Protein AF-A0A0C1C4Z9-F1 (afdb_monomer_lite)

Foldseek 3Di:
DPPVVVVVVVVVVVVLVVLAVVLVVLLVVLVVCVVVVVLVVSLVSLVVSLVTDDDLQSNLVSLLSNLVSCVSVVVLVVSLVSLVVRDDDPPHDLVSLLSSLLSNLVSLLSVLVVLVVPPDPDPVSVVSSVVSNVSSVVSNVVSPVVVPPPDDD

InterPro domains:
  IPR011990 Tetratricopeptide-like helical domain superfamily [G3DSA:1.25.40.10] (20-93)
  IPR011990 Tetratricopeptide-like helical domain superfamily [SSF48452] (23-87)

Organism: NCBI:txid83552

Structure (mmCIF, N/CA/C/O backbone):
data_AF-A0A0C1C4Z9-F1
#
_entry.id   AF-A0A0C1C4Z9-F1
#
loop_
_atom_site.group_PDB
_atom_site.id
_atom_site.type_symbol
_atom_site.label_atom_id
_atom_site.label_alt_id
_atom_site.label_comp_id
_atom_site.label_asym_id
_atom_site.label_entity_id
_atom_site.label_seq_id
_atom_site.pdbx_PDB_ins_code
_atom_site.Cartn_x
_atom_site.Cartn_y
_atom_site.Cartn_z
_atom_site.occupancy
_atom_site.B_iso_or_equiv
_atom_site.auth_seq_id
_atom_site.auth_comp_id
_atom_site.auth_asym_id
_atom_site.auth_atom_id
_atom_site.pdbx_PDB_model_num
ATOM 1 N N . MET A 1 1 ? 39.972 7.995 -29.086 1.00 53.62 1 MET A N 1
ATOM 2 C CA . MET A 1 1 ? 39.236 7.947 -27.797 1.00 53.62 1 MET A CA 1
ATOM 3 C C . MET A 1 1 ? 37.715 8.172 -27.893 1.00 53.62 1 MET A C 1
ATOM 5 O O . MET A 1 1 ? 37.064 8.063 -26.868 1.00 53.62 1 MET A O 1
ATOM 9 N N . LYS A 1 2 ? 37.100 8.422 -29.067 1.00 55.12 2 LYS A N 1
ATOM 10 C CA . LYS A 1 2 ? 35.637 8.654 -29.166 1.00 55.12 2 LYS A CA 1
ATOM 11 C C . LYS A 1 2 ? 34.775 7.398 -29.401 1.00 55.12 2 LYS A C 1
ATOM 13 O O . LYS A 1 2 ? 33.599 7.427 -29.069 1.00 55.12 2 LYS A O 1
ATOM 18 N N . LEU A 1 3 ? 35.332 6.290 -29.908 1.00 53.25 3 LEU A N 1
ATOM 19 C CA . LEU A 1 3 ? 34.542 5.073 -30.171 1.00 53.25 3 LEU A CA 1
ATOM 20 C C . LEU A 1 3 ? 34.111 4.322 -28.899 1.00 53.25 3 LEU A C 1
ATOM 22 O O . LEU A 1 3 ? 33.044 3.724 -28.892 1.00 53.25 3 LEU A O 1
ATOM 26 N N . TRP A 1 4 ? 34.895 4.363 -27.818 1.00 49.25 4 TRP A N 1
ATOM 27 C CA . TRP A 1 4 ? 34.603 3.563 -26.620 1.00 49.25 4 TRP A CA 1
ATOM 28 C C . TRP A 1 4 ? 33.411 4.127 -25.828 1.00 49.25 4 TRP A C 1
ATOM 30 O O . TRP A 1 4 ? 32.644 3.362 -25.257 1.00 49.25 4 TRP A O 1
ATOM 40 N N . MET A 1 5 ? 33.177 5.446 -25.878 1.00 53.16 5 MET A N 1
ATOM 41 C CA . MET A 1 5 ? 31.979 6.065 -25.285 1.00 53.16 5 MET A CA 1
ATOM 42 C C . MET A 1 5 ? 30.685 5.662 -26.003 1.00 53.16 5 MET A C 1
ATOM 44 O O . MET A 1 5 ? 29.668 5.473 -25.346 1.00 53.16 5 MET A O 1
ATOM 48 N N . VAL A 1 6 ? 30.707 5.498 -27.330 1.00 59.94 6 VAL A N 1
ATOM 49 C CA . VAL A 1 6 ? 29.498 5.155 -28.105 1.00 59.94 6 VAL A CA 1
ATOM 50 C C . VAL A 1 6 ? 29.030 3.728 -27.803 1.00 59.94 6 VAL A C 1
ATOM 52 O O . VAL A 1 6 ? 27.836 3.489 -27.644 1.00 59.94 6 VAL A O 1
ATOM 55 N N . TRP A 1 7 ? 29.966 2.789 -27.643 1.00 55.34 7 TRP A N 1
ATOM 56 C CA . TRP A 1 7 ? 29.647 1.405 -27.282 1.00 55.34 7 TRP A CA 1
ATOM 57 C C . TRP A 1 7 ? 29.110 1.274 -25.853 1.00 55.34 7 TRP A C 1
ATOM 59 O O . TRP A 1 7 ? 28.158 0.533 -25.625 1.00 55.34 7 TRP A O 1
ATOM 69 N N . VAL A 1 8 ? 29.650 2.043 -24.903 1.00 61.03 8 VAL A N 1
ATOM 70 C CA . VAL A 1 8 ? 29.166 2.044 -23.512 1.00 61.03 8 VAL A CA 1
ATOM 71 C C . VAL A 1 8 ? 27.734 2.582 -23.421 1.00 61.03 8 VAL A C 1
ATOM 73 O O . VAL A 1 8 ? 26.902 1.974 -22.752 1.00 61.03 8 VAL A O 1
ATOM 76 N N . ILE A 1 9 ? 27.411 3.658 -24.147 1.00 61.72 9 ILE A N 1
ATOM 77 C CA . ILE A 1 9 ? 26.053 4.230 -24.183 1.00 61.72 9 ILE A CA 1
ATOM 78 C C . ILE A 1 9 ? 25.049 3.247 -24.814 1.00 61.72 9 ILE A C 1
ATOM 80 O O . ILE A 1 9 ? 23.944 3.090 -24.298 1.00 61.72 9 ILE A O 1
ATOM 84 N N . SER A 1 10 ? 25.441 2.543 -25.882 1.00 62.38 10 SER A N 1
ATOM 85 C CA . SER A 1 10 ? 24.591 1.539 -26.543 1.00 62.38 10 SER A CA 1
ATOM 86 C C . SER A 1 10 ? 24.276 0.340 -25.633 1.00 62.38 10 SER A C 1
ATOM 88 O O . SER A 1 10 ? 23.117 -0.056 -25.493 1.00 62.38 10 SER A O 1
ATOM 90 N N . CYS A 1 11 ? 25.282 -0.197 -24.930 1.00 62.69 11 CYS A N 1
ATOM 91 C CA . CYS A 1 11 ? 25.091 -1.324 -24.009 1.00 62.69 11 CYS A CA 1
ATOM 92 C C . CYS A 1 11 ? 24.253 -0.955 -22.770 1.00 62.69 11 CYS A C 1
ATOM 94 O O . CYS A 1 11 ? 23.457 -1.771 -22.306 1.00 62.69 11 CYS A O 1
ATOM 96 N N . LEU A 1 12 ? 24.391 0.274 -22.256 1.00 62.50 12 LEU A N 1
ATOM 97 C CA . LEU A 1 12 ? 23.576 0.784 -21.144 1.00 62.50 12 LEU A CA 1
ATOM 98 C C . LEU A 1 12 ? 22.090 0.907 -21.515 1.00 62.50 12 LEU A C 1
ATOM 100 O O . LEU A 1 12 ? 21.234 0.581 -20.695 1.00 62.50 12 LEU A O 1
ATOM 104 N N . GLY A 1 13 ? 21.778 1.321 -22.748 1.00 68.38 13 GLY A N 1
ATOM 105 C CA . GLY A 1 13 ? 20.395 1.413 -23.229 1.00 68.38 13 GLY A CA 1
ATOM 106 C C . GLY A 1 13 ? 19.697 0.052 -23.328 1.00 68.38 13 GLY A C 1
ATOM 107 O O . GLY A 1 13 ? 18.553 -0.088 -22.900 1.00 68.38 13 GLY A O 1
ATOM 108 N N . LEU A 1 14 ? 20.399 -0.972 -23.827 1.00 69.75 14 LEU A N 1
ATOM 109 C CA . LEU A 1 14 ? 19.853 -2.331 -23.957 1.00 69.75 14 LEU A CA 1
ATOM 110 C C . LEU A 1 14 ? 19.593 -2.994 -22.597 1.00 69.75 14 LEU A C 1
ATOM 112 O O . LEU A 1 14 ? 18.557 -3.631 -22.413 1.00 69.75 14 LEU A O 1
ATOM 116 N N . ALA A 1 15 ? 20.504 -2.820 -21.634 1.00 70.00 15 ALA A N 1
ATOM 117 C CA . ALA A 1 15 ? 20.343 -3.375 -20.291 1.00 70.00 15 ALA A CA 1
ATOM 118 C C . ALA A 1 15 ? 19.170 -2.733 -19.530 1.00 70.00 15 ALA A C 1
ATOM 120 O O . ALA A 1 15 ? 18.428 -3.434 -18.843 1.00 70.00 15 ALA A O 1
ATOM 121 N N . LEU A 1 16 ? 18.975 -1.417 -19.683 1.00 70.50 16 LEU A N 1
ATOM 122 C CA . LEU A 1 16 ? 17.850 -0.711 -19.067 1.00 70.50 16 LEU A CA 1
ATOM 123 C C . LEU A 1 16 ? 16.512 -1.177 -19.656 1.00 70.50 16 LEU A C 1
ATOM 125 O O . LEU A 1 16 ? 15.593 -1.497 -18.909 1.00 70.50 16 LEU A O 1
ATOM 129 N N . CYS A 1 17 ? 16.440 -1.311 -20.982 1.00 72.06 17 CYS A N 1
ATOM 130 C CA . CYS A 1 17 ? 15.230 -1.759 -21.669 1.00 72.06 17 CYS A CA 1
ATOM 131 C C . CYS A 1 17 ? 14.844 -3.204 -21.289 1.00 72.06 17 CYS A C 1
ATOM 133 O O . CYS A 1 17 ? 13.677 -3.492 -21.029 1.00 72.06 17 CYS A O 1
ATOM 135 N N . ALA A 1 18 ? 15.819 -4.112 -21.161 1.00 71.06 18 ALA A N 1
ATOM 136 C CA . ALA A 1 18 ? 15.556 -5.474 -20.692 1.00 71.06 18 ALA A CA 1
ATOM 137 C C . ALA A 1 18 ? 15.009 -5.494 -19.251 1.00 71.06 18 ALA A C 1
ATOM 139 O O . ALA A 1 18 ? 14.038 -6.196 -18.964 1.00 71.06 18 ALA A O 1
ATOM 140 N N . ALA A 1 19 ? 15.580 -4.685 -18.357 1.00 72.00 19 ALA A N 1
ATOM 141 C CA . ALA A 1 19 ? 15.125 -4.623 -16.972 1.00 72.00 19 ALA A CA 1
ATOM 142 C C . ALA A 1 19 ? 13.727 -3.987 -16.823 1.00 72.00 19 ALA A C 1
ATOM 144 O O . ALA A 1 19 ? 12.943 -4.416 -15.974 1.00 72.00 19 ALA A O 1
ATOM 145 N N . GLU A 1 20 ? 13.375 -3.026 -17.685 1.00 76.31 20 GLU A N 1
ATOM 146 C CA . GLU A 1 20 ? 12.016 -2.473 -17.760 1.00 76.31 20 GLU A CA 1
ATOM 147 C C . GLU A 1 20 ? 10.992 -3.565 -18.074 1.00 76.31 20 GLU A C 1
ATOM 149 O O . GLU A 1 20 ? 10.035 -3.736 -17.313 1.00 76.31 20 GLU A O 1
ATOM 154 N N . THR A 1 21 ? 11.238 -4.367 -19.117 1.00 81.56 21 THR A N 1
ATOM 155 C CA . THR A 1 21 ? 10.320 -5.455 -19.501 1.00 81.56 21 THR A CA 1
ATOM 156 C C . THR A 1 21 ? 10.158 -6.498 -18.395 1.00 81.56 21 THR A C 1
ATOM 158 O O . THR A 1 21 ? 9.054 -6.992 -18.158 1.00 81.56 21 THR A O 1
ATOM 161 N N . GLU A 1 22 ? 11.228 -6.794 -17.650 1.00 86.94 22 GLU A N 1
ATOM 162 C CA . GLU A 1 22 ? 11.158 -7.699 -16.503 1.00 86.94 22 GLU A CA 1
ATOM 163 C C . GLU A 1 22 ? 10.262 -7.133 -15.390 1.00 86.94 22 GLU A C 1
ATOM 165 O O . GLU A 1 22 ? 9.430 -7.856 -14.828 1.00 86.94 22 GLU A O 1
ATOM 170 N N . SER A 1 23 ? 10.408 -5.842 -15.076 1.00 86.75 23 SER A N 1
ATOM 171 C CA . SER A 1 23 ? 9.610 -5.183 -14.039 1.00 86.75 23 SER A CA 1
ATOM 172 C C . SER A 1 23 ? 8.117 -5.140 -14.390 1.00 86.75 23 SER A C 1
ATOM 174 O O . SER A 1 23 ? 7.274 -5.372 -13.518 1.00 86.75 23 SER A O 1
ATOM 176 N N . GLU A 1 24 ? 7.780 -4.931 -15.664 1.00 88.69 24 GLU A N 1
ATOM 177 C CA . GLU A 1 24 ? 6.399 -4.893 -16.157 1.00 88.69 24 GLU A CA 1
ATOM 178 C C . GLU A 1 24 ? 5.734 -6.271 -16.093 1.00 88.69 24 GLU A C 1
ATOM 180 O O . GLU A 1 24 ? 4.675 -6.417 -15.477 1.00 88.69 24 GLU A O 1
ATOM 185 N N . ILE A 1 25 ? 6.395 -7.309 -16.618 1.00 88.50 25 ILE A N 1
ATOM 186 C CA . ILE A 1 25 ? 5.870 -8.685 -16.591 1.00 88.50 25 ILE A CA 1
ATOM 187 C C . ILE A 1 25 ? 5.614 -9.143 -15.150 1.00 88.50 25 ILE A C 1
ATOM 189 O O . ILE A 1 25 ? 4.571 -9.734 -14.847 1.00 88.50 25 ILE A O 1
ATOM 193 N N . LYS A 1 26 ? 6.548 -8.861 -14.234 1.00 92.38 26 LYS A N 1
ATOM 194 C CA . LYS A 1 26 ? 6.373 -9.208 -12.817 1.00 92.38 26 LYS A CA 1
ATOM 195 C C . LYS A 1 26 ? 5.243 -8.410 -12.171 1.00 92.38 26 LYS A C 1
ATOM 197 O O . LYS A 1 26 ? 4.481 -8.975 -11.385 1.00 92.38 26 LYS A O 1
ATOM 202 N N . THR A 1 27 ? 5.086 -7.139 -12.536 1.00 93.94 27 THR A N 1
ATOM 203 C CA . THR A 1 27 ? 3.970 -6.304 -12.065 1.00 93.94 27 THR A CA 1
ATOM 204 C C . THR A 1 27 ? 2.623 -6.895 -12.476 1.00 93.94 27 THR A C 1
ATOM 206 O O . THR A 1 27 ? 1.725 -6.986 -11.639 1.00 93.94 27 THR A O 1
ATOM 209 N N . ASP A 1 28 ? 2.490 -7.412 -13.696 1.00 94.81 28 ASP A N 1
ATOM 210 C CA . ASP A 1 28 ? 1.262 -8.081 -14.147 1.00 94.81 28 ASP A CA 1
ATOM 211 C C . ASP A 1 28 ? 0.951 -9.369 -13.379 1.00 94.81 28 ASP A C 1
ATOM 213 O O . ASP A 1 28 ? -0.213 -9.696 -13.121 1.00 94.81 28 ASP A O 1
ATOM 217 N N . ILE A 1 29 ? 1.976 -10.125 -12.985 1.00 94.38 29 ILE A N 1
ATOM 218 C CA . ILE A 1 29 ? 1.801 -11.303 -12.124 1.00 94.38 29 ILE A CA 1
ATOM 219 C C . ILE A 1 29 ? 1.274 -10.877 -10.748 1.00 94.38 29 ILE A C 1
ATOM 221 O O . ILE A 1 29 ? 0.268 -11.422 -10.285 1.00 94.38 29 ILE A O 1
ATOM 225 N N . ALA A 1 30 ? 1.892 -9.871 -10.126 1.00 96.12 30 ALA A N 1
ATOM 226 C CA . ALA A 1 30 ? 1.462 -9.354 -8.827 1.00 96.12 30 ALA A CA 1
ATOM 227 C C . ALA A 1 30 ? 0.039 -8.756 -8.880 1.00 96.12 30 ALA A C 1
ATOM 229 O O . ALA A 1 30 ? -0.777 -8.999 -7.987 1.00 96.12 30 ALA A O 1
ATOM 230 N N . ASN A 1 31 ? -0.313 -8.058 -9.965 1.00 97.25 31 ASN A N 1
ATOM 231 C CA . ASN A 1 31 ? -1.662 -7.533 -10.204 1.00 97.25 31 ASN A CA 1
ATOM 232 C C . ASN A 1 31 ? -2.708 -8.659 -10.303 1.00 97.25 31 ASN A C 1
ATOM 234 O O . ASN A 1 31 ? -3.812 -8.544 -9.758 1.00 97.25 31 ASN A O 1
ATOM 238 N N . ARG A 1 32 ? -2.372 -9.774 -10.966 1.00 97.62 32 ARG A N 1
ATOM 239 C CA . ARG A 1 32 ? -3.253 -10.952 -11.045 1.00 97.62 32 ARG A CA 1
ATOM 240 C C . ARG A 1 32 ? -3.456 -11.606 -9.683 1.00 97.62 32 ARG A C 1
ATOM 242 O O . ARG A 1 32 ? -4.593 -11.919 -9.339 1.00 97.62 32 ARG A O 1
ATOM 249 N N . GLN A 1 33 ? -2.399 -11.741 -8.884 1.00 97.38 33 GLN A N 1
ATOM 250 C CA . GLN A 1 33 ? -2.504 -12.232 -7.503 1.00 97.38 33 GLN A CA 1
ATOM 251 C C . GLN A 1 33 ? -3.399 -11.323 -6.651 1.00 97.38 33 GLN A C 1
ATOM 253 O O . GLN A 1 33 ? -4.290 -11.806 -5.952 1.00 97.38 33 GLN A O 1
ATOM 258 N N . PHE A 1 34 ? -3.229 -10.003 -6.774 1.00 98.19 34 PHE A N 1
ATOM 259 C CA . PHE A 1 34 ? -4.079 -9.028 -6.093 1.00 98.19 34 PHE A CA 1
ATOM 260 C C . PHE A 1 34 ? -5.552 -9.176 -6.505 1.00 98.19 34 PHE A C 1
ATOM 262 O O . PHE A 1 34 ? -6.440 -9.191 -5.652 1.00 98.19 34 PHE A O 1
ATOM 269 N N . THR A 1 35 ? -5.818 -9.339 -7.803 1.00 97.81 35 THR A N 1
ATOM 270 C CA . THR A 1 35 ? -7.175 -9.541 -8.344 1.00 97.81 35 THR A CA 1
ATOM 271 C C . THR A 1 35 ? -7.793 -10.853 -7.851 1.00 97.81 35 THR A C 1
ATOM 273 O O . THR A 1 35 ? -8.981 -10.898 -7.536 1.00 97.81 35 THR A O 1
ATOM 276 N N . ALA A 1 36 ? -6.976 -11.896 -7.685 1.00 97.88 36 ALA A N 1
ATOM 277 C CA . ALA A 1 36 ? -7.361 -13.165 -7.070 1.00 97.88 36 ALA A CA 1
ATOM 278 C C . ALA A 1 36 ? -7.551 -13.085 -5.539 1.00 97.88 36 ALA A C 1
ATOM 280 O O . ALA A 1 36 ? -7.824 -14.101 -4.904 1.00 97.88 36 ALA A O 1
ATOM 281 N N . ARG A 1 37 ? -7.429 -11.889 -4.941 1.00 97.69 37 ARG A N 1
ATOM 282 C CA . ARG A 1 37 ? -7.493 -11.621 -3.491 1.00 97.69 37 ARG A CA 1
ATOM 283 C C . ARG A 1 37 ? -6.389 -12.291 -2.670 1.00 97.69 37 ARG A C 1
ATOM 285 O O . ARG A 1 37 ? -6.463 -12.305 -1.442 1.00 97.69 37 ARG A O 1
ATOM 292 N N . ASP A 1 38 ? -5.335 -12.775 -3.321 1.00 98.19 38 ASP A N 1
ATOM 293 C CA . ASP A 1 38 ? -4.126 -13.261 -2.659 1.00 98.19 38 ASP A CA 1
ATOM 294 C C . ASP A 1 38 ? -3.216 -12.070 -2.320 1.00 98.19 38 ASP A C 1
ATOM 296 O O . ASP A 1 38 ? -2.163 -11.834 -2.920 1.00 98.19 38 ASP A O 1
ATOM 300 N N . TYR A 1 39 ? -3.688 -11.241 -1.385 1.00 98.38 39 TYR A N 1
ATOM 301 C CA . TYR A 1 39 ? -3.041 -9.974 -1.047 1.00 98.38 39 TYR A CA 1
ATOM 302 C C . TYR A 1 39 ? -1.662 -10.165 -0.416 1.00 98.38 39 TYR A C 1
ATOM 304 O O . TYR A 1 39 ? -0.798 -9.309 -0.590 1.00 98.38 39 TYR A O 1
ATOM 312 N N . GLN A 1 40 ? -1.451 -11.278 0.293 1.00 98.38 40 GLN A N 1
ATOM 313 C CA . GLN A 1 40 ? -0.166 -11.599 0.904 1.00 98.38 40 GLN A CA 1
ATOM 314 C C . GLN A 1 40 ? 0.887 -11.900 -0.164 1.00 98.38 40 GLN A C 1
ATOM 316 O O . GLN A 1 40 ? 1.970 -11.315 -0.119 1.00 98.38 40 GLN A O 1
ATOM 321 N N . ARG A 1 41 ? 0.581 -12.765 -1.145 1.00 97.88 41 ARG A N 1
ATOM 322 C CA . ARG A 1 41 ? 1.528 -13.024 -2.240 1.00 97.88 41 ARG A CA 1
ATOM 323 C C . ARG A 1 41 ? 1.751 -11.780 -3.089 1.00 97.88 41 ARG A C 1
ATOM 325 O O . ARG A 1 41 ? 2.901 -11.449 -3.358 1.00 97.88 41 ARG A O 1
ATOM 332 N N . ALA A 1 42 ? 0.688 -11.037 -3.404 1.00 98.44 42 ALA A N 1
ATOM 333 C CA . ALA A 1 42 ? 0.811 -9.790 -4.155 1.00 98.44 42 ALA A CA 1
ATOM 334 C C . ALA A 1 42 ? 1.748 -8.789 -3.455 1.00 98.44 42 ALA A C 1
ATOM 336 O O . ALA A 1 42 ? 2.635 -8.222 -4.087 1.00 98.44 42 ALA A O 1
ATOM 337 N N . GLU A 1 43 ? 1.602 -8.600 -2.139 1.00 98.38 43 GLU A N 1
ATOM 338 C CA . GLU A 1 43 ? 2.480 -7.730 -1.347 1.00 98.38 43 GLU A CA 1
ATOM 339 C C . GLU A 1 43 ? 3.956 -8.150 -1.430 1.00 98.38 43 GLU A C 1
ATOM 341 O O . GLU A 1 43 ? 4.830 -7.295 -1.613 1.00 98.38 43 GLU A O 1
ATOM 346 N N . GLN A 1 44 ? 4.230 -9.453 -1.307 1.00 98.00 44 GLN A N 1
ATOM 347 C CA . GLN A 1 44 ? 5.582 -10.005 -1.392 1.00 98.00 44 GLN A CA 1
ATOM 348 C C . GLN A 1 44 ? 6.184 -9.798 -2.785 1.00 98.00 44 GLN A C 1
ATOM 350 O O . GLN A 1 44 ? 7.333 -9.365 -2.893 1.00 98.00 44 GLN A O 1
ATOM 355 N N . GLU A 1 45 ? 5.412 -10.054 -3.843 1.00 98.12 45 GLU A N 1
ATOM 356 C CA . GLU A 1 45 ? 5.868 -9.853 -5.219 1.00 98.12 45 GLU A CA 1
ATOM 357 C C . GLU A 1 45 ? 6.131 -8.377 -5.521 1.00 98.12 45 GLU A C 1
ATOM 359 O O . GLU A 1 45 ? 7.200 -8.052 -6.036 1.00 98.12 45 GLU A O 1
ATOM 364 N N . TYR A 1 46 ? 5.259 -7.452 -5.102 1.00 98.44 46 TYR A N 1
ATOM 365 C CA . TYR A 1 46 ? 5.560 -6.019 -5.220 1.00 98.44 46 TYR A CA 1
ATOM 366 C C . TYR A 1 46 ? 6.834 -5.630 -4.465 1.00 98.44 46 TYR A C 1
ATOM 368 O O . TYR A 1 46 ? 7.618 -4.822 -4.959 1.00 98.44 46 TYR A O 1
ATOM 376 N N . GLY A 1 47 ? 7.078 -6.218 -3.289 1.00 97.69 47 GLY A N 1
ATOM 377 C CA . GLY A 1 47 ? 8.315 -6.009 -2.535 1.00 97.69 47 GLY A CA 1
ATOM 378 C C . GLY A 1 47 ? 9.569 -6.408 -3.319 1.00 97.69 47 GLY A C 1
ATOM 379 O O . GLY A 1 47 ? 10.553 -5.669 -3.306 1.00 97.69 47 GLY A O 1
ATOM 380 N N . LYS A 1 48 ? 9.518 -7.533 -4.044 1.00 96.56 48 LYS A N 1
ATOM 381 C CA . LYS A 1 48 ? 10.605 -7.984 -4.930 1.00 96.56 48 LYS A CA 1
ATOM 382 C C . LYS A 1 48 ? 10.761 -7.070 -6.143 1.00 96.56 48 LYS A C 1
ATOM 384 O O . LYS A 1 48 ? 11.882 -6.715 -6.491 1.00 96.56 48 LYS A O 1
ATOM 389 N N . ILE A 1 49 ? 9.651 -6.662 -6.758 1.00 96.69 49 ILE A N 1
ATOM 390 C CA . ILE A 1 49 ? 9.653 -5.777 -7.932 1.00 96.69 49 ILE A CA 1
ATOM 391 C C . ILE A 1 49 ? 10.319 -4.442 -7.598 1.00 96.69 49 ILE A C 1
ATOM 393 O O . ILE A 1 49 ? 11.128 -3.966 -8.382 1.00 96.69 49 ILE A O 1
ATOM 397 N N . LEU A 1 50 ? 10.075 -3.875 -6.412 1.00 96.31 50 LEU A N 1
ATOM 398 C CA . LEU A 1 50 ? 10.689 -2.611 -5.975 1.00 96.31 50 LEU A CA 1
ATOM 399 C C . LEU A 1 50 ? 12.223 -2.645 -5.845 1.00 96.31 50 LEU A C 1
ATOM 401 O O . LEU A 1 50 ? 12.825 -1.578 -5.708 1.00 96.31 50 LEU A O 1
ATOM 405 N N . GLN A 1 51 ? 12.843 -3.829 -5.879 1.00 95.25 51 GLN A N 1
ATOM 406 C CA . GLN A 1 51 ? 14.302 -3.991 -5.916 1.00 95.25 51 GLN A CA 1
ATOM 407 C C . GLN A 1 51 ? 14.874 -3.930 -7.341 1.00 95.25 51 GLN A C 1
ATOM 409 O O . GLN A 1 51 ? 16.089 -3.854 -7.509 1.00 95.25 51 GLN A O 1
ATOM 414 N N . LEU A 1 52 ? 14.019 -3.974 -8.366 1.00 92.06 52 LEU A N 1
ATOM 415 C CA . LEU A 1 52 ? 14.426 -3.896 -9.765 1.00 92.06 52 LEU A CA 1
ATOM 416 C C . LEU A 1 52 ? 14.645 -2.434 -10.184 1.00 92.06 52 LEU A C 1
ATOM 418 O O . LEU A 1 52 ? 13.974 -1.530 -9.671 1.00 92.06 52 LEU A O 1
ATOM 422 N N . PRO A 1 53 ? 15.565 -2.173 -11.127 1.00 90.12 53 PRO A N 1
ATOM 423 C CA . PRO A 1 53 ? 15.702 -0.848 -11.709 1.00 90.12 53 PRO A CA 1
ATOM 424 C C . PRO A 1 53 ? 14.457 -0.531 -12.548 1.00 90.12 53 PRO A C 1
ATOM 426 O O . PRO A 1 53 ? 14.026 -1.332 -13.370 1.00 90.12 53 PRO A O 1
ATOM 429 N N . MET A 1 54 ? 13.868 0.640 -12.317 1.00 90.69 54 MET A N 1
ATOM 430 C CA . MET A 1 54 ? 12.674 1.108 -13.020 1.00 90.69 54 MET A CA 1
ATOM 431 C C . MET A 1 54 ? 12.593 2.631 -12.973 1.00 90.69 54 MET A C 1
ATOM 433 O O . MET A 1 54 ? 13.206 3.280 -12.113 1.00 90.69 54 MET A O 1
ATOM 437 N N . TRP A 1 55 ? 11.784 3.209 -13.856 1.00 88.94 55 TRP A N 1
ATOM 438 C CA . TRP A 1 55 ? 11.518 4.639 -13.829 1.00 88.94 55 TRP A CA 1
ATOM 439 C C . TRP A 1 55 ? 10.759 5.032 -12.566 1.00 88.94 55 TRP A C 1
ATOM 441 O O . TRP A 1 55 ? 9.978 4.266 -11.998 1.00 88.94 55 TRP A O 1
ATOM 451 N N . ARG A 1 56 ? 10.939 6.286 -12.143 1.00 89.62 56 ARG A N 1
ATOM 452 C CA . ARG A 1 56 ? 10.269 6.822 -10.952 1.00 89.62 56 ARG A CA 1
ATOM 453 C C . ARG A 1 56 ? 8.752 6.614 -10.989 1.00 89.62 56 ARG A C 1
ATOM 455 O O . ARG A 1 56 ? 8.183 6.197 -9.989 1.00 89.62 56 ARG A O 1
ATOM 462 N N . TR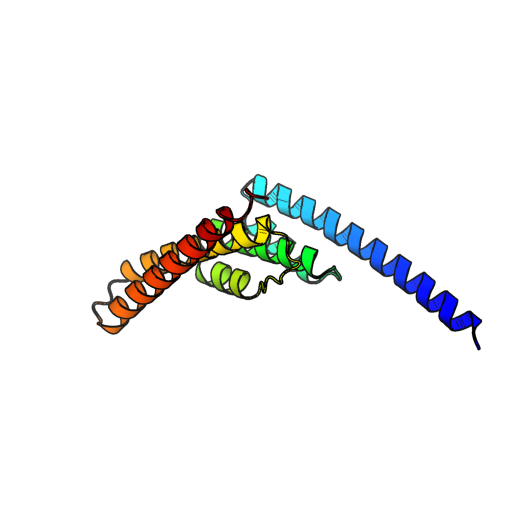P A 1 57 ? 8.107 6.877 -12.125 1.00 88.62 57 TRP A N 1
ATOM 463 C CA . TRP A 1 57 ? 6.653 6.750 -12.248 1.00 88.62 57 TRP A CA 1
ATOM 464 C C . TRP A 1 57 ? 6.179 5.291 -12.103 1.00 88.62 57 TRP A C 1
ATOM 466 O O . TRP A 1 57 ? 5.166 5.052 -11.450 1.00 88.62 57 TRP A O 1
ATOM 476 N N . GLN A 1 58 ? 6.932 4.311 -12.625 1.00 91.50 58 GLN A N 1
ATOM 477 C CA . GLN A 1 58 ? 6.657 2.880 -12.424 1.00 91.50 58 GLN A CA 1
ATOM 478 C C . GLN A 1 58 ? 6.802 2.519 -10.948 1.00 91.50 58 GLN A C 1
ATOM 480 O O . GLN A 1 58 ? 5.916 1.893 -10.365 1.00 91.50 58 GLN A O 1
ATOM 485 N N . LYS A 1 59 ? 7.878 2.998 -10.312 1.00 93.38 59 LYS A N 1
ATOM 486 C CA . LYS A 1 59 ? 8.121 2.784 -8.884 1.00 93.38 59 LYS A CA 1
ATOM 487 C C . LYS A 1 59 ? 6.976 3.311 -8.029 1.00 93.38 59 LYS A C 1
ATOM 489 O O . LYS A 1 59 ? 6.514 2.604 -7.140 1.00 93.38 59 LYS A O 1
ATOM 494 N N . GLU A 1 60 ? 6.477 4.511 -8.320 1.00 94.69 60 GLU A N 1
ATOM 495 C CA . GLU A 1 60 ? 5.332 5.102 -7.617 1.00 94.69 60 GLU A CA 1
ATOM 496 C C . GLU A 1 60 ? 4.063 4.234 -7.748 1.00 94.69 60 GLU A C 1
ATOM 498 O O . GLU A 1 60 ? 3.354 4.042 -6.757 1.00 94.69 60 GLU A O 1
ATOM 503 N N . ILE A 1 61 ? 3.808 3.647 -8.925 1.00 94.69 61 ILE A N 1
ATOM 504 C CA . ILE A 1 61 ? 2.681 2.724 -9.152 1.00 94.69 61 ILE A CA 1
ATOM 505 C C . ILE A 1 61 ? 2.855 1.430 -8.350 1.00 94.69 61 ILE A C 1
ATOM 507 O O . ILE A 1 61 ? 1.941 1.028 -7.630 1.00 94.69 61 ILE A O 1
ATOM 511 N N . VAL A 1 62 ? 4.028 0.794 -8.412 1.00 96.69 62 VAL A N 1
ATOM 512 C CA . VAL A 1 62 ? 4.299 -0.448 -7.666 1.00 96.69 62 VAL A CA 1
ATOM 513 C C . VAL A 1 62 ? 4.207 -0.201 -6.156 1.00 96.69 62 VAL A C 1
ATOM 515 O O . VAL A 1 62 ? 3.611 -0.996 -5.426 1.00 96.69 62 VAL A O 1
ATOM 518 N N . MET A 1 63 ? 4.724 0.934 -5.673 1.00 97.69 63 MET A N 1
ATOM 519 C CA . MET A 1 63 ? 4.598 1.337 -4.270 1.00 97.69 63 MET A CA 1
ATOM 520 C C . MET A 1 63 ? 3.134 1.522 -3.861 1.00 97.69 63 MET A C 1
ATOM 522 O O . MET A 1 63 ? 2.749 1.071 -2.779 1.00 97.69 63 MET A O 1
ATOM 526 N N . TYR A 1 64 ? 2.324 2.153 -4.714 1.00 98.12 64 TYR A N 1
ATOM 527 C CA . TYR A 1 64 ? 0.892 2.335 -4.482 1.00 98.12 64 TYR A CA 1
ATOM 528 C C . TYR A 1 64 ? 0.145 0.997 -4.446 1.00 98.12 64 TYR A C 1
ATOM 530 O O . TYR A 1 64 ? -0.665 0.762 -3.542 1.00 98.12 64 TYR A O 1
ATOM 538 N N . ASN A 1 65 ? 0.450 0.086 -5.369 1.00 98.25 65 ASN A N 1
ATOM 539 C CA . ASN A 1 65 ? -0.175 -1.234 -5.415 1.00 98.25 65 ASN A CA 1
ATOM 540 C C . ASN A 1 65 ? 0.192 -2.072 -4.184 1.00 98.25 65 ASN A C 1
ATOM 542 O O . ASN A 1 65 ? -0.693 -2.664 -3.562 1.00 98.25 65 ASN A O 1
ATOM 546 N N . ARG A 1 66 ? 1.461 -2.038 -3.747 1.00 98.50 66 ARG A N 1
ATOM 547 C CA . ARG A 1 66 ? 1.889 -2.672 -2.490 1.00 98.50 66 ARG A CA 1
ATOM 548 C C . ARG A 1 66 ? 1.141 -2.109 -1.285 1.00 98.50 66 ARG A C 1
ATOM 550 O O . ARG A 1 66 ? 0.632 -2.875 -0.471 1.00 98.50 66 ARG A O 1
ATOM 557 N N . GLY A 1 67 ? 1.034 -0.782 -1.185 1.00 98.44 67 GLY A N 1
ATOM 558 C CA . GLY A 1 67 ? 0.282 -0.123 -0.111 1.00 98.44 67 GLY A CA 1
ATOM 559 C C . GLY A 1 67 ? -1.191 -0.535 -0.102 1.00 98.44 67 GLY A C 1
ATOM 560 O O . GLY A 1 67 ? -1.772 -0.766 0.954 1.00 98.44 67 GLY A O 1
ATOM 561 N N . THR A 1 68 ? -1.784 -0.712 -1.282 1.00 98.56 68 THR A N 1
ATOM 562 C CA . THR A 1 68 ? -3.172 -1.169 -1.431 1.00 98.56 68 THR A CA 1
ATOM 563 C C . THR A 1 68 ? -3.337 -2.635 -1.016 1.00 98.56 68 THR A C 1
ATOM 565 O O . THR A 1 68 ? -4.318 -2.970 -0.353 1.00 98.56 68 THR A O 1
ATOM 568 N N . ALA A 1 69 ? -2.364 -3.501 -1.316 1.00 98.62 69 ALA A N 1
ATOM 569 C CA . ALA A 1 69 ? -2.332 -4.878 -0.816 1.00 98.62 69 ALA A CA 1
ATOM 570 C C . ALA A 1 69 ? -2.220 -4.933 0.717 1.00 98.62 69 ALA A C 1
ATOM 572 O O . ALA A 1 69 ? -2.944 -5.697 1.352 1.00 98.62 69 ALA A O 1
ATOM 573 N N . LEU A 1 70 ? -1.377 -4.091 1.323 1.00 98.62 70 LEU A N 1
ATOM 574 C CA . LEU A 1 70 ? -1.273 -3.956 2.783 1.00 98.62 70 LEU A CA 1
ATOM 575 C C . LEU A 1 70 ? -2.595 -3.476 3.401 1.00 98.62 70 LEU A C 1
ATOM 577 O O . LEU A 1 70 ? -3.071 -4.043 4.386 1.00 98.62 70 LEU A O 1
ATOM 581 N N . LEU A 1 71 ? -3.232 -2.474 2.789 1.00 98.25 71 LEU A N 1
ATOM 582 C CA . LEU A 1 71 ? -4.528 -1.962 3.231 1.00 98.25 71 LEU A CA 1
ATOM 583 C C . LEU A 1 71 ? -5.607 -3.056 3.199 1.00 98.25 71 LEU A C 1
ATOM 585 O O . LEU A 1 71 ? -6.344 -3.213 4.172 1.00 98.25 71 LEU A O 1
ATOM 589 N N . ALA A 1 72 ? -5.661 -3.852 2.126 1.00 97.75 72 ALA A N 1
ATOM 590 C CA . ALA A 1 72 ? -6.593 -4.974 1.990 1.00 97.75 72 ALA A CA 1
ATOM 591 C C . ALA A 1 72 ? -6.358 -6.081 3.037 1.00 97.75 72 ALA A C 1
ATOM 593 O O . ALA A 1 72 ? -7.311 -6.697 3.511 1.00 97.75 72 ALA A O 1
ATOM 594 N N . GLN A 1 73 ? -5.108 -6.278 3.465 1.00 97.94 73 GLN A N 1
ATOM 595 C CA . GLN A 1 73 ? -4.732 -7.175 4.568 1.00 97.94 73 GLN A CA 1
ATOM 596 C C . GLN A 1 73 ? -5.026 -6.598 5.966 1.00 97.94 73 GLN A C 1
ATOM 598 O O . GLN A 1 73 ? -4.696 -7.227 6.967 1.00 97.94 73 GLN A O 1
ATOM 603 N N . LYS A 1 74 ? -5.621 -5.403 6.058 1.00 97.19 74 LYS A N 1
ATOM 604 C CA . LYS A 1 74 ? -5.824 -4.648 7.305 1.00 97.19 74 LYS A CA 1
ATOM 605 C C . LYS A 1 74 ? -4.530 -4.268 8.046 1.00 97.19 74 LYS A C 1
ATOM 607 O O . LYS A 1 74 ? -4.556 -3.939 9.229 1.00 97.19 74 LYS A O 1
ATOM 612 N N . LYS A 1 75 ? -3.398 -4.241 7.342 1.00 97.38 75 LYS A N 1
ATOM 613 C CA . LYS A 1 75 ? -2.100 -3.787 7.857 1.00 97.38 75 LYS A CA 1
ATOM 614 C C . LYS A 1 75 ? -1.991 -2.263 7.751 1.00 97.38 75 LYS A C 1
ATOM 616 O O . LYS A 1 75 ? -1.253 -1.726 6.925 1.00 97.38 75 LYS A O 1
ATOM 621 N N . TRP A 1 76 ? -2.801 -1.544 8.531 1.00 96.62 76 TRP A N 1
ATOM 622 C CA . TRP A 1 76 ? -3.048 -0.104 8.337 1.00 96.62 76 TRP A CA 1
ATOM 623 C C . TRP A 1 76 ? -1.790 0.751 8.529 1.00 96.62 76 TRP A C 1
ATOM 625 O O . TRP A 1 76 ? -1.540 1.661 7.741 1.00 96.62 76 TRP A O 1
ATOM 635 N N . ASN A 1 77 ? -0.961 0.427 9.523 1.00 95.81 77 ASN A N 1
ATOM 636 C CA . ASN A 1 77 ? 0.277 1.163 9.793 1.00 95.81 77 ASN A CA 1
ATOM 637 C C . ASN A 1 77 ? 1.311 0.978 8.671 1.00 95.81 77 ASN A C 1
ATOM 639 O O . ASN A 1 77 ? 1.899 1.954 8.200 1.00 95.81 77 ASN A O 1
ATOM 643 N N . GLU A 1 78 ? 1.496 -0.255 8.194 1.00 97.62 78 GLU A N 1
ATOM 644 C CA . GLU A 1 78 ? 2.401 -0.544 7.076 1.00 97.62 78 GLU A CA 1
ATOM 645 C C . GLU A 1 78 ? 1.900 0.085 5.772 1.00 97.62 78 GLU A C 1
ATOM 647 O O . GLU A 1 78 ? 2.688 0.684 5.039 1.00 97.62 78 GLU A O 1
ATOM 652 N N . ALA A 1 79 ? 0.592 0.018 5.502 1.00 98.25 79 ALA A N 1
ATOM 653 C CA . ALA A 1 79 ? -0.017 0.668 4.344 1.00 98.25 79 ALA A CA 1
ATOM 654 C C . ALA A 1 79 ? 0.203 2.187 4.373 1.00 98.25 79 ALA A C 1
ATOM 656 O O . ALA A 1 79 ? 0.605 2.773 3.367 1.00 98.25 79 ALA A O 1
ATOM 657 N N . LEU A 1 80 ? -0.002 2.825 5.532 1.00 96.62 80 LEU A N 1
ATOM 658 C CA . LEU A 1 80 ? 0.211 4.261 5.703 1.00 96.62 80 LEU A CA 1
ATOM 659 C C . LEU A 1 80 ? 1.669 4.639 5.429 1.00 96.62 80 LEU A C 1
ATOM 661 O O . LEU A 1 80 ? 1.917 5.553 4.641 1.00 96.62 80 LEU A O 1
ATOM 665 N N . SER A 1 81 ? 2.612 3.911 6.033 1.00 96.81 81 SER A N 1
ATOM 666 C CA . SER A 1 81 ? 4.045 4.114 5.807 1.00 96.81 81 SER A CA 1
ATOM 667 C C . SER A 1 81 ? 4.405 3.966 4.327 1.00 96.81 81 SER A C 1
ATOM 669 O O . SER A 1 81 ? 5.106 4.809 3.767 1.00 96.81 81 SER A O 1
ATOM 671 N N . GLN A 1 82 ? 3.862 2.946 3.657 1.00 97.44 82 GLN A N 1
ATOM 672 C CA . GLN A 1 82 ? 4.085 2.711 2.233 1.00 97.44 82 GLN A CA 1
ATOM 673 C C . GLN A 1 82 ? 3.551 3.863 1.368 1.00 97.44 82 GLN A C 1
ATOM 675 O O . GLN A 1 82 ? 4.248 4.337 0.471 1.00 97.44 82 GLN A O 1
ATOM 680 N N . PHE A 1 83 ? 2.334 4.345 1.638 1.00 97.69 83 PHE A N 1
ATOM 681 C CA . PHE A 1 83 ? 1.736 5.448 0.884 1.00 97.69 83 PHE A CA 1
ATOM 682 C C . PHE A 1 83 ? 2.458 6.782 1.103 1.00 97.69 83 PHE A C 1
ATOM 684 O O . PHE A 1 83 ? 2.566 7.570 0.168 1.00 97.69 83 PHE A O 1
ATOM 691 N N . GLN A 1 84 ? 2.971 7.044 2.307 1.00 95.88 84 GLN A N 1
ATOM 692 C CA . GLN A 1 84 ? 3.675 8.293 2.625 1.00 95.88 84 GLN A CA 1
ATOM 693 C C . GLN A 1 84 ? 5.042 8.421 1.946 1.00 95.88 84 GLN A C 1
ATOM 695 O O . GLN A 1 84 ? 5.542 9.534 1.804 1.00 95.88 84 GLN A O 1
ATOM 700 N N . GLN A 1 85 ? 5.631 7.309 1.507 1.00 95.88 85 GLN A N 1
ATOM 701 C CA . GLN A 1 85 ? 6.867 7.327 0.725 1.00 95.88 85 GLN A CA 1
ATOM 702 C C . GLN A 1 85 ? 6.638 7.767 -0.729 1.00 95.88 85 GLN A C 1
ATOM 704 O O . GLN A 1 85 ? 7.595 8.090 -1.433 1.00 95.88 85 GLN A O 1
ATOM 709 N N . ILE A 1 86 ? 5.388 7.782 -1.199 1.00 95.69 86 ILE A N 1
ATOM 710 C CA . ILE A 1 86 ? 5.055 8.258 -2.539 1.00 95.69 86 ILE A CA 1
ATOM 711 C C . ILE A 1 86 ? 4.995 9.782 -2.478 1.00 95.69 86 ILE A C 1
ATOM 713 O O . ILE A 1 86 ? 4.170 10.352 -1.763 1.00 95.69 86 ILE A O 1
ATOM 717 N N . ALA A 1 87 ? 5.866 10.437 -3.244 1.00 91.50 87 ALA A N 1
ATOM 718 C CA . ALA A 1 87 ? 5.955 11.890 -3.341 1.00 91.50 87 ALA A CA 1
ATOM 719 C C . ALA A 1 87 ? 5.547 12.340 -4.751 1.00 91.50 87 ALA A C 1
ATOM 721 O O . ALA A 1 87 ? 6.426 12.508 -5.606 1.00 91.50 87 ALA A O 1
ATOM 722 N N . PRO A 1 88 ? 4.236 12.516 -5.019 1.00 86.62 88 PRO A N 1
ATOM 723 C CA . PRO A 1 88 ? 3.784 12.926 -6.334 1.00 86.62 88 PRO A CA 1
ATOM 724 C C . PRO A 1 88 ? 4.372 14.276 -6.734 1.00 86.62 88 PRO A C 1
ATOM 726 O O . PRO A 1 88 ? 4.378 15.220 -5.941 1.00 86.62 88 PRO A O 1
ATOM 729 N N . SER A 1 89 ? 4.832 14.375 -7.973 1.00 84.25 89 SER A N 1
ATOM 730 C CA . SER A 1 89 ? 5.246 15.627 -8.602 1.00 84.25 89 SER A CA 1
ATOM 731 C C . SER A 1 89 ? 4.132 16.168 -9.505 1.00 84.25 89 SER A C 1
ATOM 733 O O . SER A 1 89 ? 3.113 15.514 -9.735 1.00 84.25 89 SER A O 1
ATOM 735 N N . ALA A 1 90 ? 4.348 17.352 -10.086 1.00 81.81 90 ALA A N 1
ATOM 736 C CA . ALA A 1 90 ? 3.480 17.887 -11.138 1.00 81.81 90 ALA A CA 1
ATOM 737 C C . ALA A 1 90 ? 3.399 16.976 -12.383 1.00 81.81 90 ALA A C 1
ATOM 739 O O . ALA A 1 90 ? 2.465 17.101 -13.167 1.00 81.81 90 ALA A O 1
ATOM 740 N N . THR A 1 91 ? 4.360 16.062 -12.554 1.00 81.75 91 THR A N 1
ATOM 741 C CA . THR A 1 91 ? 4.418 15.099 -13.662 1.00 81.75 91 THR A CA 1
ATOM 742 C C . THR A 1 91 ? 3.878 13.714 -13.296 1.00 81.75 91 THR A C 1
ATOM 744 O O . THR A 1 91 ? 3.820 12.844 -14.163 1.00 81.75 91 THR A O 1
ATOM 747 N N . SER A 1 92 ? 3.479 13.478 -12.041 1.00 85.12 92 SER A N 1
ATOM 748 C CA . SER A 1 92 ? 2.872 12.204 -11.644 1.00 85.12 92 SER A CA 1
ATOM 749 C C . SER A 1 92 ? 1.499 12.026 -12.294 1.00 85.12 92 SER A C 1
ATOM 751 O O . SER A 1 92 ? 0.738 12.981 -12.460 1.00 85.12 92 SER A O 1
ATOM 753 N N . PHE A 1 93 ? 1.143 10.777 -12.603 1.00 87.75 93 PHE A N 1
ATOM 754 C CA . PHE A 1 93 ? -0.152 10.443 -13.195 1.00 87.75 93 PHE A CA 1
ATOM 755 C C . PHE A 1 93 ? -1.315 10.970 -12.330 1.00 87.75 93 PHE A C 1
ATOM 757 O O . PHE A 1 93 ? -1.450 10.550 -11.176 1.00 87.75 93 PHE A O 1
ATOM 764 N N . PRO A 1 94 ? -2.212 11.828 -12.859 1.00 88.25 94 PRO A N 1
ATOM 765 C CA . PRO A 1 94 ? -3.284 12.435 -12.064 1.00 88.25 94 PRO A CA 1
ATOM 766 C C . PRO A 1 94 ? -4.183 11.411 -11.359 1.00 88.25 94 PRO A C 1
ATOM 768 O O . PRO A 1 94 ? -4.579 11.601 -10.206 1.00 88.25 94 PRO A O 1
ATOM 771 N N . LEU A 1 95 ? -4.459 10.286 -12.025 1.00 90.06 95 LEU A N 1
ATOM 772 C CA . LEU A 1 95 ? -5.246 9.187 -11.463 1.00 90.06 95 LEU A CA 1
ATOM 773 C C . LEU A 1 95 ? -4.562 8.535 -10.255 1.00 90.06 95 LEU A C 1
ATOM 775 O O . LEU A 1 95 ? -5.240 8.220 -9.274 1.00 90.06 95 LEU A O 1
ATOM 779 N N . LEU A 1 96 ? -3.234 8.390 -10.287 1.00 92.69 96 LEU A N 1
ATOM 780 C CA . LEU A 1 96 ? -2.458 7.887 -9.155 1.00 92.69 96 LEU A CA 1
ATOM 781 C C . LEU A 1 96 ? -2.566 8.845 -7.966 1.00 92.69 96 LEU A C 1
ATOM 783 O O . LEU A 1 96 ? -2.846 8.408 -6.855 1.00 92.69 96 LEU A O 1
ATOM 787 N N . VAL A 1 97 ? -2.431 10.156 -8.195 1.00 92.06 97 VAL A N 1
ATOM 788 C CA . VAL A 1 97 ? -2.516 11.171 -7.129 1.00 92.06 97 VAL A CA 1
ATOM 789 C C . VAL A 1 97 ? -3.879 11.157 -6.437 1.00 92.06 97 VAL A C 1
ATOM 791 O O . VAL A 1 97 ? -3.960 11.217 -5.207 1.00 92.06 97 VAL A O 1
ATOM 794 N N . ILE A 1 98 ? -4.960 11.069 -7.213 1.00 90.75 98 ILE A N 1
ATOM 795 C CA . ILE A 1 98 ? -6.324 10.985 -6.677 1.00 90.75 98 ILE A CA 1
ATOM 796 C C . ILE A 1 98 ? -6.488 9.703 -5.852 1.00 90.75 98 ILE A C 1
ATOM 798 O O . ILE A 1 98 ? -7.002 9.745 -4.733 1.00 90.75 98 ILE A O 1
ATOM 802 N N . SER A 1 99 ? -6.038 8.571 -6.389 1.00 94.06 99 SER A N 1
ATOM 803 C CA . SER A 1 99 ? -6.204 7.262 -5.750 1.00 94.06 99 SER A CA 1
ATOM 804 C C . SER A 1 99 ? -5.347 7.121 -4.487 1.00 94.06 99 SER A C 1
ATOM 806 O O . SER A 1 99 ? -5.815 6.589 -3.481 1.00 94.06 99 SER A O 1
ATOM 808 N N . LEU A 1 100 ? -4.139 7.691 -4.487 1.00 95.50 100 LEU A N 1
ATOM 809 C CA . LEU A 1 100 ? -3.261 7.785 -3.321 1.00 95.50 100 LEU A CA 1
ATOM 810 C C . LEU A 1 100 ? -3.919 8.569 -2.183 1.00 95.50 100 LEU A C 1
ATOM 812 O O . LEU A 1 100 ? -3.966 8.084 -1.056 1.00 95.50 100 LEU A O 1
ATOM 816 N N . LYS A 1 101 ? -4.474 9.755 -2.469 1.00 94.00 101 LYS A N 1
ATOM 817 C CA . LYS A 1 101 ? -5.154 10.580 -1.453 1.00 94.00 101 LYS A CA 1
ATOM 818 C C . LYS A 1 101 ? -6.351 9.860 -0.837 1.00 94.00 101 LYS A C 1
ATOM 820 O O . LYS A 1 101 ? -6.524 9.899 0.379 1.00 94.00 101 LYS A O 1
ATOM 825 N N . LYS A 1 102 ? -7.149 9.168 -1.658 1.00 93.75 102 LYS A N 1
ATOM 826 C CA . LYS A 1 102 ? -8.268 8.344 -1.173 1.00 93.75 102 LYS A CA 1
ATOM 827 C C . LYS A 1 102 ? -7.785 7.229 -0.251 1.00 93.75 102 LYS A C 1
ATOM 829 O O . LYS A 1 102 ? -8.307 7.095 0.851 1.00 93.75 102 LYS A O 1
ATOM 834 N N . ASN A 1 103 ? -6.767 6.473 -0.659 1.00 96.31 103 ASN A N 1
ATOM 835 C CA . ASN A 1 103 ? -6.258 5.372 0.157 1.00 96.31 103 ASN A CA 1
ATOM 836 C C . ASN A 1 103 ? -5.574 5.867 1.438 1.00 96.31 103 ASN A C 1
ATOM 838 O O . ASN A 1 103 ? -5.750 5.244 2.481 1.00 96.31 103 ASN A O 1
ATOM 842 N N . LEU A 1 104 ? -4.881 7.010 1.412 1.00 95.62 104 LEU A N 1
ATO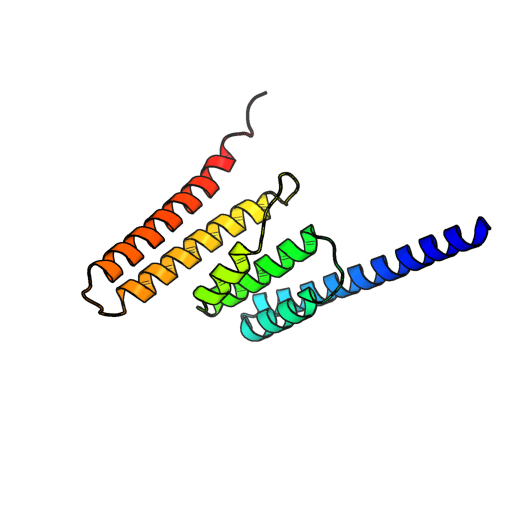M 843 C CA . LEU A 1 104 ? -4.364 7.665 2.620 1.00 95.62 104 LEU A CA 1
ATOM 844 C C . LEU A 1 104 ? -5.489 8.042 3.591 1.00 95.62 104 LEU A C 1
ATOM 846 O O . LEU A 1 104 ? -5.358 7.805 4.792 1.00 95.62 104 LEU A O 1
ATOM 850 N N . ALA A 1 105 ? -6.593 8.598 3.086 1.00 94.31 105 ALA A N 1
ATOM 851 C CA . ALA A 1 105 ? -7.755 8.925 3.907 1.00 94.31 105 ALA A CA 1
ATOM 852 C C . ALA A 1 105 ? -8.378 7.664 4.525 1.00 94.31 105 ALA A C 1
ATOM 854 O O . ALA A 1 105 ? -8.525 7.590 5.741 1.00 94.31 105 ALA A O 1
ATOM 855 N N . ILE A 1 106 ? -8.651 6.640 3.709 1.00 94.88 106 ILE A N 1
ATOM 856 C CA . ILE A 1 106 ? -9.214 5.357 4.159 1.00 94.88 106 ILE A CA 1
ATOM 857 C C . ILE A 1 106 ? -8.309 4.691 5.204 1.00 94.88 106 ILE A C 1
ATOM 859 O O . ILE A 1 106 ? -8.788 4.234 6.239 1.00 94.88 106 ILE A O 1
ATOM 863 N N . THR A 1 107 ? -6.997 4.672 4.967 1.00 95.81 107 THR A N 1
ATOM 864 C CA . THR A 1 107 ? -6.029 4.071 5.896 1.00 95.81 107 THR A CA 1
ATOM 865 C C . THR A 1 107 ? -6.040 4.791 7.242 1.00 95.81 107 THR A C 1
ATOM 867 O O . THR A 1 107 ? -6.086 4.141 8.283 1.00 95.81 107 THR A O 1
ATOM 870 N N . ARG A 1 108 ? -6.063 6.132 7.237 1.00 94.19 108 ARG A N 1
ATOM 871 C CA . ARG A 1 108 ? -6.161 6.938 8.464 1.00 94.19 108 ARG A CA 1
ATOM 872 C C . ARG A 1 108 ? -7.491 6.732 9.178 1.00 94.19 108 ARG A C 1
ATOM 874 O O . ARG A 1 108 ? -7.498 6.616 10.395 1.00 94.19 108 ARG A O 1
ATOM 881 N N . LEU A 1 109 ? -8.599 6.644 8.445 1.00 93.38 109 LEU A N 1
ATOM 882 C CA . LEU A 1 109 ? -9.901 6.341 9.035 1.00 93.38 109 LEU A CA 1
ATOM 883 C C . LEU A 1 109 ? -9.858 5.015 9.801 1.00 93.38 109 LEU A C 1
ATOM 885 O O . LEU A 1 109 ? -10.206 4.988 10.978 1.00 93.38 109 LEU A O 1
ATOM 889 N N . PHE A 1 110 ? -9.381 3.941 9.167 1.00 93.62 110 PHE A N 1
ATOM 890 C CA . PHE A 1 110 ? -9.281 2.645 9.835 1.00 93.62 110 PHE A CA 1
ATOM 891 C C . PHE A 1 110 ? -8.303 2.673 11.009 1.00 93.62 110 PHE A C 1
ATOM 893 O O . PHE A 1 110 ? -8.637 2.158 12.070 1.00 93.62 110 PHE A O 1
ATOM 900 N N . GLN A 1 111 ? -7.162 3.353 10.883 1.00 90.94 111 GLN A N 1
ATOM 901 C CA . GLN A 1 111 ? -6.233 3.553 11.998 1.00 90.94 111 GLN A CA 1
ATOM 902 C C . GLN A 1 111 ? -6.899 4.246 13.197 1.00 90.94 111 GLN A C 1
ATOM 904 O O . GLN A 1 111 ? -6.754 3.785 14.327 1.00 90.94 111 GLN A O 1
ATOM 909 N N . GLY A 1 112 ? -7.664 5.314 12.958 1.00 88.62 112 GLY A N 1
ATOM 910 C CA . GLY A 1 112 ? -8.423 6.006 14.001 1.00 88.62 112 GLY A CA 1
ATOM 911 C C . GLY A 1 112 ? -9.472 5.103 14.653 1.00 88.62 112 GLY A C 1
ATOM 912 O O . GLY A 1 112 ? -9.593 5.102 15.875 1.00 88.62 112 GLY A O 1
ATOM 913 N N . ILE A 1 113 ? -10.165 4.281 13.855 1.00 88.88 113 ILE A N 1
ATOM 914 C CA . ILE A 1 113 ? -11.113 3.279 14.363 1.00 88.88 113 ILE A CA 1
ATOM 915 C C . ILE A 1 113 ? -10.391 2.237 15.234 1.00 88.88 113 ILE A C 1
ATOM 917 O O . ILE A 1 113 ? -10.877 1.962 16.328 1.00 88.88 113 ILE A O 1
ATOM 921 N N . GLN A 1 114 ? -9.223 1.711 14.821 1.00 90.12 114 GLN A N 1
ATOM 922 C CA . GLN A 1 114 ? -8.436 0.771 15.651 1.00 90.12 114 GLN A CA 1
ATOM 923 C C . GLN A 1 114 ? -8.145 1.357 17.009 1.00 90.12 114 GLN A C 1
ATOM 925 O O . GLN A 1 114 ? -8.312 0.694 18.027 1.00 90.12 114 GLN A O 1
ATOM 930 N N . LEU A 1 115 ? -7.642 2.591 16.983 1.00 87.00 115 LEU A N 1
ATOM 931 C CA . LEU A 1 115 ? -7.207 3.268 18.179 1.00 87.00 115 LEU A CA 1
ATOM 932 C C . LEU A 1 115 ? -8.415 3.435 19.088 1.00 87.00 115 LEU A C 1
ATOM 934 O O . LEU A 1 115 ? -8.371 2.905 20.183 1.00 87.00 115 LEU A O 1
ATOM 938 N N . SER A 1 116 ? -9.533 3.969 18.590 1.00 85.56 116 SER A N 1
ATOM 939 C CA . SER A 1 116 ? -10.750 4.147 19.395 1.00 85.56 116 SER A CA 1
ATOM 940 C C . SER A 1 116 ? -11.313 2.864 20.028 1.00 85.56 116 SER A C 1
ATOM 942 O O . SER A 1 116 ? -12.018 2.939 21.028 1.00 85.56 116 SER A O 1
ATOM 944 N N . GLN A 1 117 ? -11.036 1.689 19.450 1.00 87.19 117 GLN A N 1
ATOM 945 C CA . GLN A 1 117 ? -11.466 0.398 19.999 1.00 87.19 117 GLN A CA 1
ATOM 946 C C . GLN A 1 117 ? -10.547 -0.105 21.118 1.00 87.19 117 GLN A C 1
ATOM 948 O O . GLN A 1 117 ? -10.978 -0.897 21.957 1.00 87.19 117 GLN A O 1
ATOM 953 N N . ASN A 1 118 ? -9.296 0.352 21.150 1.00 81.25 118 ASN A N 1
ATOM 954 C CA . ASN A 1 118 ? -8.391 0.084 22.254 1.00 81.25 118 ASN A CA 1
ATOM 955 C C . ASN A 1 118 ? -8.793 1.007 23.412 1.00 81.25 118 ASN A C 1
ATOM 957 O O . ASN A 1 118 ? -8.440 2.180 23.401 1.00 81.25 118 ASN A O 1
ATOM 961 N N . GLN A 1 119 ? -9.549 0.473 24.381 1.00 66.50 119 GLN A N 1
ATOM 962 C CA . GLN A 1 119 ? -10.111 1.168 25.554 1.00 66.50 119 GLN A CA 1
ATOM 963 C C . GLN A 1 119 ? -9.033 1.780 26.472 1.00 66.50 119 GLN A C 1
ATOM 965 O O . GLN A 1 119 ? -8.773 1.306 27.576 1.00 66.50 119 GLN A O 1
ATOM 970 N N . SER A 1 120 ? -8.379 2.839 26.006 1.00 72.06 120 SER A N 1
ATOM 971 C CA . SER A 1 120 ? -7.528 3.712 26.801 1.00 72.06 120 SER A CA 1
ATOM 972 C C . SER A 1 120 ? -8.282 5.019 27.002 1.00 72.06 120 SER A C 1
ATOM 974 O O . SER A 1 120 ? -8.287 5.877 26.121 1.00 72.06 120 SER A O 1
ATOM 976 N N . ASP A 1 121 ? -8.911 5.174 28.167 1.00 70.81 121 ASP A N 1
ATOM 977 C CA . ASP A 1 121 ? -9.619 6.399 28.570 1.00 70.81 121 ASP A CA 1
ATOM 978 C C . ASP A 1 121 ? -8.630 7.504 28.982 1.00 70.81 121 ASP A C 1
ATOM 980 O O . ASP A 1 121 ? -8.698 8.074 30.069 1.00 70.81 12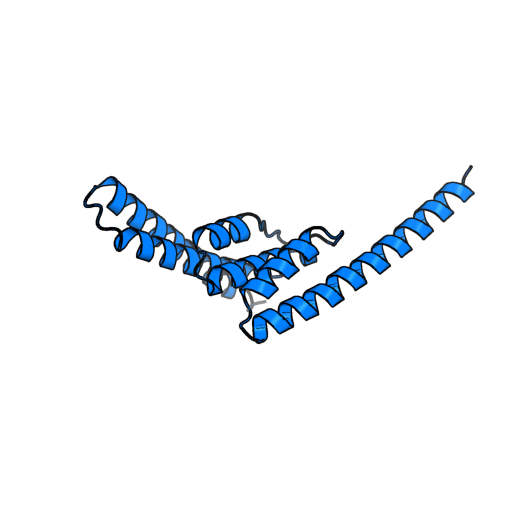1 ASP A O 1
ATOM 984 N N . THR A 1 122 ? -7.654 7.785 28.120 1.00 84.44 122 THR A N 1
ATOM 985 C CA . THR A 1 122 ? -6.704 8.883 28.310 1.00 84.44 122 THR A CA 1
ATOM 986 C C . THR A 1 122 ? -7.031 10.025 27.356 1.00 84.44 122 THR A C 1
ATOM 988 O O . THR A 1 122 ? -7.429 9.818 26.208 1.00 84.44 122 THR A O 1
ATOM 991 N N . GLU A 1 123 ? -6.849 11.258 27.821 1.00 83.25 123 GLU A N 1
ATOM 992 C CA . GLU A 1 123 ? -7.032 12.456 26.997 1.00 83.25 123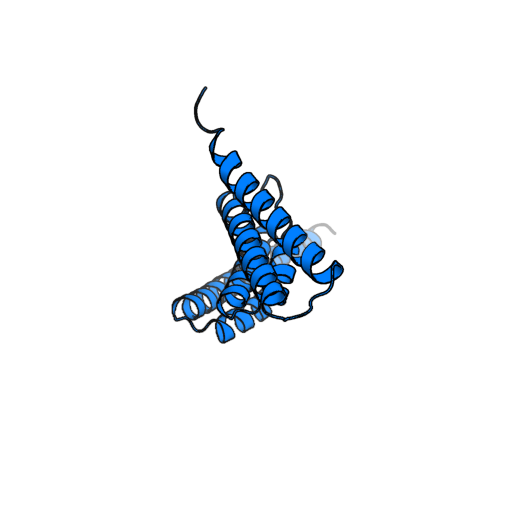 GLU A CA 1
ATOM 993 C C . GLU A 1 123 ? -6.135 12.419 25.745 1.00 83.25 123 GLU A C 1
ATOM 995 O O . GLU A 1 123 ? -6.592 12.698 24.634 1.00 83.25 123 GLU A O 1
ATOM 1000 N N . ASP A 1 124 ? -4.894 11.945 25.895 1.00 85.44 124 ASP A N 1
ATOM 1001 C CA . ASP A 1 124 ? -3.941 11.748 24.797 1.00 85.44 124 ASP A CA 1
ATOM 1002 C C . ASP A 1 124 ? -4.463 10.787 23.721 1.00 85.44 124 ASP A C 1
ATOM 1004 O O . ASP A 1 124 ? -4.266 11.001 22.515 1.00 85.44 124 ASP A O 1
ATOM 1008 N N . HIS A 1 125 ? -5.160 9.729 24.141 1.00 82.38 125 HIS A N 1
ATOM 1009 C CA . HIS A 1 125 ? -5.776 8.773 23.232 1.00 82.38 125 HIS A CA 1
ATOM 1010 C C . HIS A 1 125 ? -6.886 9.429 22.404 1.00 82.38 125 HIS A C 1
ATOM 1012 O O . HIS A 1 125 ? -6.896 9.321 21.172 1.00 82.38 125 HIS A O 1
ATOM 1018 N N . PHE A 1 126 ? -7.776 10.180 23.058 1.00 83.88 126 PHE A N 1
ATOM 1019 C CA . PHE A 1 126 ? -8.841 10.921 22.382 1.00 83.88 126 PHE A CA 1
ATOM 1020 C C . PHE A 1 126 ? -8.282 11.949 21.385 1.00 83.88 126 PHE A C 1
ATOM 1022 O O . PHE A 1 126 ? -8.701 11.982 20.222 1.00 83.88 126 PHE A O 1
ATOM 1029 N N . ILE A 1 127 ? -7.280 12.737 21.797 1.00 88.81 127 ILE A N 1
ATOM 1030 C CA . ILE A 1 127 ? -6.607 13.720 20.932 1.00 88.81 127 ILE A CA 1
ATOM 1031 C C . ILE A 1 127 ? -5.998 13.033 19.703 1.00 88.81 127 ILE A C 1
ATOM 1033 O O . ILE A 1 127 ? -6.141 13.528 18.580 1.00 88.81 127 ILE A O 1
ATOM 1037 N N . SER A 1 128 ? -5.367 11.871 19.890 1.00 86.88 128 SER A N 1
ATOM 1038 C CA . SER A 1 128 ? -4.762 11.097 18.800 1.00 86.88 128 SER A CA 1
ATOM 1039 C C . SER A 1 128 ? -5.797 10.640 17.768 1.00 86.88 128 SER A C 1
ATOM 1041 O O . SER A 1 128 ? -5.585 10.809 16.562 1.00 86.88 128 SER A O 1
ATOM 1043 N N . VAL A 1 129 ? -6.947 10.125 18.218 1.00 86.56 129 VAL A N 1
ATOM 1044 C CA . VAL A 1 129 ? -8.051 9.717 17.331 1.00 86.56 129 VAL A CA 1
ATOM 1045 C C . VAL A 1 129 ? -8.589 10.919 16.551 1.00 86.56 129 VAL A C 1
ATOM 1047 O O . VAL A 1 129 ? -8.669 10.871 15.318 1.00 86.56 129 VAL A O 1
ATOM 1050 N N . VAL A 1 130 ? -8.888 12.030 17.232 1.00 88.94 130 VAL A N 1
ATOM 1051 C CA . VAL A 1 130 ? -9.396 13.258 16.594 1.00 88.94 130 VAL A CA 1
ATOM 1052 C C . VAL A 1 130 ? -8.407 13.795 15.557 1.00 88.94 130 VAL A C 1
ATOM 1054 O O . VAL A 1 130 ? -8.801 14.162 14.445 1.00 88.94 130 VAL A O 1
ATOM 1057 N N . TYR A 1 131 ? -7.113 13.801 15.878 1.00 91.06 131 TYR A N 1
ATOM 1058 C CA . TYR A 1 131 ? -6.061 14.245 14.968 1.00 91.06 131 TYR A CA 1
ATOM 1059 C C . TYR A 1 131 ? -6.008 13.412 13.680 1.00 91.06 131 TYR A C 1
ATOM 1061 O O . TYR A 1 131 ? -5.930 13.962 12.574 1.00 91.06 131 TYR A O 1
ATOM 1069 N N . ILE A 1 132 ? -6.089 12.086 13.804 1.00 87.38 132 ILE A N 1
ATOM 1070 C CA . ILE A 1 132 ? -6.077 11.167 12.660 1.00 87.38 132 ILE A CA 1
ATOM 1071 C C . ILE A 1 132 ? -7.317 11.374 11.781 1.00 87.38 132 ILE A C 1
ATOM 1073 O O . ILE A 1 132 ? -7.194 11.477 10.554 1.00 87.38 132 ILE A O 1
ATOM 1077 N N . LEU A 1 133 ? -8.497 11.511 12.391 1.00 87.06 133 LEU A N 1
ATOM 1078 C CA . LEU A 1 133 ? -9.750 11.752 11.669 1.00 87.06 133 LEU A CA 1
ATOM 1079 C C . LEU A 1 133 ? -9.750 13.108 10.951 1.00 87.06 133 LEU A C 1
ATOM 1081 O O . LEU A 1 133 ? -10.190 13.201 9.800 1.00 87.06 133 LEU A O 1
ATOM 1085 N N . LYS A 1 134 ? -9.175 14.148 11.567 1.00 91.12 134 LYS A N 1
ATOM 1086 C CA . LYS A 1 134 ? -8.981 15.451 10.917 1.00 91.12 134 LYS A CA 1
ATOM 1087 C C . LYS A 1 134 ? -8.102 15.327 9.673 1.00 91.12 134 LYS A C 1
ATOM 1089 O O . LYS A 1 134 ? -8.500 15.779 8.599 1.00 91.12 134 LYS A O 1
ATOM 1094 N N . LYS A 1 135 ? -6.959 14.634 9.774 1.00 87.56 135 LYS A N 1
ATOM 1095 C CA . LYS A 1 135 ? -6.092 14.366 8.612 1.00 87.56 135 LYS A CA 1
ATOM 1096 C C . LYS A 1 135 ? -6.804 13.580 7.512 1.00 87.56 135 LYS A C 1
ATOM 1098 O O . LYS A 1 135 ? -6.586 13.863 6.338 1.00 87.56 135 LYS A O 1
ATOM 1103 N N . CYS A 1 136 ? -7.630 12.596 7.866 1.00 87.50 136 CYS A N 1
ATOM 1104 C CA . CYS A 1 136 ? -8.454 11.867 6.900 1.00 87.50 136 CYS A CA 1
ATOM 1105 C C . CYS A 1 136 ? -9.383 12.820 6.126 1.00 87.50 136 CYS A C 1
ATOM 1107 O O . CYS A 1 136 ? -9.397 12.809 4.893 1.00 87.50 136 CYS A O 1
ATOM 1109 N N . SER A 1 137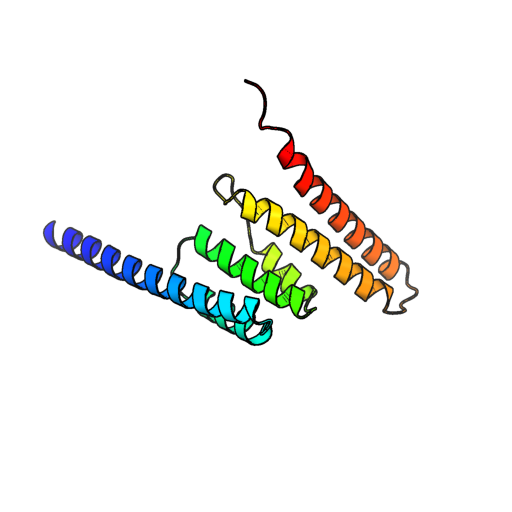 ? -10.108 13.685 6.842 1.00 85.44 137 SER A N 1
ATOM 1110 C CA . SER A 1 137 ? -11.013 14.678 6.246 1.00 85.44 137 SER A CA 1
ATOM 1111 C C . SER A 1 137 ? -10.288 15.624 5.279 1.00 85.44 137 SER A C 1
ATOM 1113 O O . SER A 1 137 ? -10.758 15.862 4.159 1.00 85.44 137 SER A O 1
ATOM 1115 N N . ASP A 1 138 ? -9.099 16.097 5.661 1.00 88.19 138 ASP A N 1
ATOM 1116 C CA . ASP A 1 138 ? -8.285 16.982 4.825 1.00 88.19 138 ASP A CA 1
ATOM 1117 C C . ASP A 1 138 ? -7.841 16.313 3.513 1.00 88.19 138 ASP A C 1
ATOM 1119 O O . ASP A 1 138 ? -7.923 16.935 2.447 1.00 88.19 138 ASP A O 1
ATOM 1123 N N . GLU A 1 139 ? -7.421 15.041 3.543 1.00 86.19 139 GLU A N 1
ATOM 1124 C CA . GLU A 1 139 ? -7.052 14.314 2.316 1.00 86.19 139 GLU A CA 1
ATOM 1125 C C . GLU A 1 139 ? -8.250 14.066 1.399 1.00 86.19 139 GLU A C 1
ATOM 1127 O O . GLU A 1 139 ? -8.148 14.260 0.182 1.00 86.19 139 GLU A O 1
ATOM 1132 N N . CYS A 1 140 ? -9.408 13.709 1.964 1.00 83.06 140 CYS A N 1
ATOM 1133 C CA . CYS A 1 140 ? -10.650 13.576 1.203 1.00 83.06 140 CYS A CA 1
ATOM 1134 C C . CYS A 1 140 ? -10.994 14.883 0.478 1.00 83.06 140 CYS A C 1
ATOM 1136 O O . CYS A 1 140 ? -11.246 14.881 -0.730 1.00 83.06 140 CYS A O 1
ATOM 1138 N N . ARG A 1 141 ? -10.921 16.020 1.182 1.00 84.25 141 ARG A N 1
ATOM 1139 C CA . ARG A 1 141 ? -11.171 17.347 0.600 1.00 84.25 141 ARG A CA 1
ATOM 1140 C C . ARG A 1 141 ? -10.172 17.688 -0.510 1.00 84.25 141 ARG A C 1
ATOM 1142 O O . ARG A 1 141 ? -10.545 18.263 -1.533 1.00 84.25 141 ARG A O 1
ATOM 1149 N N . ARG A 1 142 ? -8.897 17.327 -0.347 1.00 81.19 142 ARG A N 1
ATOM 1150 C CA . ARG A 1 142 ? -7.863 17.524 -1.381 1.00 81.19 142 ARG A CA 1
ATOM 1151 C C . ARG A 1 142 ? -8.052 16.617 -2.594 1.00 81.19 142 ARG A C 1
ATOM 1153 O O . ARG A 1 142 ? -7.604 16.981 -3.681 1.00 81.19 142 ARG A O 1
ATOM 1160 N N . SER A 1 143 ? -8.678 15.454 -2.429 1.00 80.12 143 SER A N 1
ATOM 1161 C CA . SER A 1 143 ? -9.004 14.558 -3.541 1.00 80.12 143 SER A CA 1
ATOM 1162 C C . SER A 1 143 ? -10.180 15.063 -4.385 1.00 80.12 143 SER A C 1
ATOM 1164 O O . SER A 1 143 ? -10.256 14.704 -5.560 1.00 80.12 143 SER A O 1
ATOM 1166 N N . THR A 1 144 ? -11.101 15.852 -3.823 1.00 76.06 144 THR A N 1
ATOM 1167 C CA . THR A 1 144 ? -12.292 16.344 -4.541 1.00 76.06 144 THR A CA 1
ATOM 1168 C C . THR A 1 144 ? -12.062 17.688 -5.230 1.00 76.06 144 THR A C 1
ATOM 1170 O O . THR A 1 144 ? -12.543 17.880 -6.344 1.00 76.06 144 THR A O 1
ATOM 1173 N N . LYS A 1 145 ? -11.266 18.590 -4.637 1.00 67.44 145 LYS A N 1
ATOM 1174 C CA . LYS A 1 145 ? -10.975 19.918 -5.217 1.00 67.44 145 LYS A CA 1
ATOM 1175 C C . LYS A 1 145 ? -10.217 19.882 -6.553 1.00 67.44 145 LYS A C 1
ATOM 1177 O O . LYS A 1 145 ? -10.358 20.805 -7.343 1.00 67.44 145 LYS A O 1
ATOM 1182 N N . GLY A 1 146 ? -9.478 18.809 -6.849 1.00 55.09 146 GLY A N 1
ATOM 1183 C CA . GLY A 1 146 ? -8.802 18.633 -8.145 1.00 55.09 146 GLY A CA 1
ATOM 1184 C C . GLY A 1 146 ? -9.743 18.417 -9.341 1.00 55.09 146 GLY A C 1
ATOM 1185 O O . GLY A 1 146 ? -9.268 18.334 -10.465 1.00 55.09 146 GLY A O 1
ATOM 1186 N N . ARG A 1 147 ? -11.062 18.314 -9.118 1.00 51.09 147 ARG A N 1
ATOM 1187 C CA . ARG A 1 147 ? -12.067 18.071 -10.165 1.00 51.09 147 ARG A CA 1
ATOM 1188 C C . ARG A 1 147 ? -12.685 19.355 -10.752 1.00 51.09 147 ARG A C 1
ATOM 1190 O O . ARG A 1 147 ? -13.536 19.248 -11.620 1.00 51.09 147 ARG A O 1
ATOM 1197 N N . VAL A 1 148 ? -12.287 20.544 -10.281 1.00 47.28 148 VAL A N 1
ATOM 1198 C CA . VAL A 1 148 ? -12.966 21.826 -10.594 1.00 47.28 148 VAL A CA 1
ATOM 1199 C C . VAL A 1 148 ? -12.254 22.664 -11.679 1.00 47.28 148 VAL A C 1
ATOM 1201 O O . VAL A 1 148 ? -12.767 23.699 -12.073 1.00 47.28 148 VAL A O 1
ATOM 1204 N N . PHE A 1 149 ? -11.120 22.222 -12.236 1.00 45.12 149 PHE A N 1
ATOM 1205 C CA . PHE A 1 149 ? -10.350 23.001 -13.229 1.00 45.12 149 PHE A CA 1
ATOM 1206 C C . PHE A 1 149 ? -10.227 22.330 -14.608 1.00 45.12 149 PHE A C 1
ATOM 1208 O O . PHE A 1 149 ? -9.160 22.339 -15.211 1.00 45.12 149 PHE A O 1
ATOM 1215 N N . VAL A 1 150 ? -11.311 21.744 -15.126 1.00 47.34 150 VAL A N 1
ATOM 1216 C CA . VAL A 1 150 ? -11.392 21.365 -16.552 1.00 47.34 150 VAL A CA 1
ATOM 1217 C C . VAL A 1 150 ? -12.782 21.692 -17.097 1.00 47.34 150 VAL A C 1
ATOM 1219 O O . VAL A 1 150 ? -13.560 20.797 -17.385 1.00 47.34 150 VAL A O 1
ATOM 1222 N N . THR A 1 151 ? -13.103 22.979 -17.193 1.00 48.59 151 THR A N 1
ATOM 1223 C CA . THR A 1 151 ? -14.073 23.549 -18.148 1.00 48.59 151 THR A CA 1
ATOM 1224 C C . THR A 1 151 ? -13.873 25.062 -18.154 1.00 48.59 151 THR A C 1
ATOM 1226 O O . THR A 1 151 ? -13.810 25.638 -17.070 1.00 48.59 151 THR A O 1
ATOM 1229 N N . THR A 1 152 ? -13.846 25.677 -19.344 1.00 45.38 152 THR A N 1
ATOM 1230 C CA . THR A 1 152 ? -13.544 27.096 -19.669 1.00 45.38 152 THR A CA 1
ATOM 1231 C C . THR A 1 152 ? -12.035 27.401 -19.622 1.00 45.38 152 THR A C 1
ATOM 1233 O O . THR A 1 152 ? -11.416 27.230 -18.581 1.00 45.38 152 THR A O 1
ATOM 1236 N N . HIS A 1 153 ? -11.326 27.749 -20.698 1.00 40.91 153 HIS A N 1
ATOM 1237 C CA . HIS A 1 153 ? -11.644 28.331 -22.006 1.00 40.91 153 HIS A CA 1
ATOM 1238 C C . HIS A 1 153 ? -10.736 27.752 -23.097 1.00 40.91 153 HIS A C 1
ATOM 1240 O O . HIS A 1 153 ? -9.597 27.362 -22.753 1.00 40.91 153 HIS A O 1
#

Secondary structure (DSSP, 8-state):
--HHHHHHHHHHHHHHHHHHHHHHHHHHHHHHHHHTT-HHHHHHHHHHHTTS---HHHHHHHHHHHHHHHHHTT-HHHHHHHHHT----TTS-HHHHHHHHHHHHHHHHHHHHHHHHS----HHHHHHHHHHHHHHHHHHHHHHHTTSSSS--

Sequence (153 aa):
MKLWMVWVISCLGLALCAAETESEIKTDIANRQFTARDYQRAEQEYGKILQLPMWRWQKEIVMYNRGTALLAQKKWNEALSQFQQIAPSATSFPLLVISLKKNLAITRLFQGIQLSQNQSDTEDHFISVVYILKKCSDECRRSTKGRVFVTTH

pLDDT: mean 85.47, std 14.72, range [40.91, 98.62]

Radius of gyration: 20.1 Å; chains: 1; bounding box: 53×42×59 Å

=== Feature glossary ===
A reading guide for the features in this record.

Start from the sequence.

  · Sequence gives the chain of amino acids in standard one-letter code (A=alanine, C=cysteine, …, Y=tyrosine), read N→C. It is the only feature that is directly encoded by the gene; all structural features are derived from the folded form of this sequence.

Fold it, and you get atomic coordinates and the backbone conformation that goes with them.

  · The mmCIF table is the protein's shape written out atom by atom. For each backbone N, Cα, C, and carbonyl O, it records an (x, y, z) coordinate triple in Å plus the residue type, chain letter, and residue number.

  · Backbone dihedral angles. Every residue except chain termini has a φ (preceding-C → N → Cα → C) and a ψ (N → Cα → C → next-N). They are reported in degrees following the IUPAC sign convention. Secondary structure is essentially a statement about which (φ, ψ) basin each residue occupies.

  · DSSP 8-state secondary structure assigns each residue one of H (α-helix), G (3₁₀-helix), I (π-helix), E (extended β-strand), B (isolated β-bridge), T (hydrogen-bonded turn), S (bend), or '-' (coil). The assignment is computed from backbone hydrogen-bond geometry via the Kabsch–Sander algorithm.

  · P-SEA three-state annotation labels each residue as helix, strand, or coil based purely on the geometry of the Cα trace. It serves as a fallback when the full backbone (and thus DSSP) is unavailable.

Summarize the fold with a handful of shape descriptors and a per-residue structural alphabet.

  · Radius of gyration (Rg) is the root-mean-square distance of Cα atoms from their centroid — a single number for overall size and compactness. A globular domain of N residues has Rg ≈ 2.2·N^0.38 Å; an extended or disordered chain has a much larger Rg. The Cα contact count is the number of residue pairs whose Cα atoms are within 8 Å and are more than four positions apart in sequence — a standard proxy for tertiary packing density. The bounding box is the smallest axis-aligned box enclosing all Cα atoms.

  · Foldseek's 3Di representation com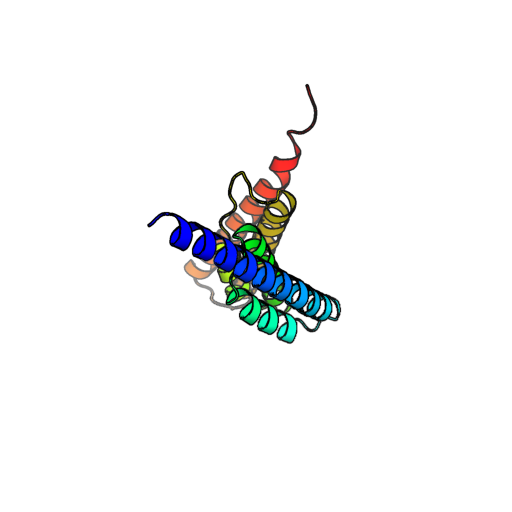presses backbone geometry into a per-residue letter drawn from a learned twenty-state alphabet. It captures the tertiary interaction pattern around each residue — which residues are packed against it in space, regardless of where they are in sequence.

  · Accessible surface area quantifies burial. A residue with SASA near zero is packed into the hydrophobic core; one with SASA >100 Å² sits on the surface. Computed here via the Shrake–Rupley numerical algorithm with a 1.4 Å probe.

Ask how reliable the model is.

  · For AlphaFold models, the B-factor field carries pLDDT — the model's own estimate of local accuracy on a 0–100 scale. Regions with pLDDT<50 should be treated as essentially unmodeled; they often correspond to intrinsically disordered segments.

  · For experimental (PDB) structures, the B-factor (temperature factor) quantifies the positional spread of each atom in the crystal — a combination of thermal vibration and static disorder — in units of Å². High B-factors mark flexible loops or poorly resolved regions; low B-factors mark the rigid, well-ordered core.

  · PAE(i, j) answers: if I align the predicted and true structures on residue i, how far off (in Å) do I expect residue j to be? A block-diagonal PAE matrix with low values on the blocks and high values off-diagonal is the signature of a multi-domain protein with confidently predicted domains but uncertain inter-domain orientation.

Place it in context: what it resembles, what it is annotated as, and how it looks.

  · Structural nearest neighbors (via Foldseek easy-search vs the PDB). Reported per hit: target PDB id, E-value, and alignment TM-score. A TM-score above ~0.5 is the conventional threshold for 'same fold'.

  · Functional annotations link the protein to curated databases. InterPro entries identify conserved domains and families by matching the sequence against member-database signatures (Pfam, PROSITE, CDD, …). Gene Ontology (GO) terms describe molecular function, biological process, and cellular component in a controlled vocabulary. CATH places the structure in a hierarchical fold classification (Class/Architecture/Topology/Homologous-superfamily). The organism is the source species.

  · Plot images: a contact map (which residues are close in 3D, as an N×N binary image), a Ramachandran scatter (backbone torsion angles, revealing secondary-structure composition at a glance), and — for AlphaFold structures — a PAE heatmap (pairwise prediction confidence).

  · Structure images are PyMOL renders from six orthogonal camera directions. Cartoon representation draws helices as coils and strands as arrows; sticks shows the backbone as bonds; surface shows the solvent-excluded envelope. Rainbow coloring maps sequence position to hue (blue→red, N→C); chain coloring assigns a distinct color per polypeptide.